Prot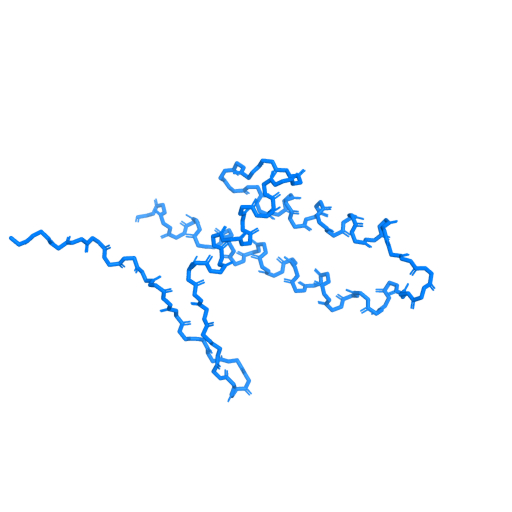ein AF-A0A563U6L1-F1 (afdb_monomer_lite)

Foldseek 3Di:
DDPDPPPPQWDWDADPNDTDIDGVVVVVVVVVVLVVQPNCDPLCLQVSLVSVVVVCVVPVPPVDDPVNCVVVSVVSNVVSVVSNVVSVVVPD

Structure (mmCIF, N/CA/C/O backbone):
data_AF-A0A563U6L1-F1
#
_entry.id   AF-A0A563U6L1-F1
#
loop_
_atom_site.group_PDB
_atom_site.id
_atom_site.type_symbol
_atom_site.label_atom_id
_atom_site.label_alt_id
_atom_site.label_comp_id
_atom_site.label_asym_id
_atom_site.label_entity_id
_atom_site.label_seq_id
_atom_site.pdbx_PDB_ins_code
_atom_site.Cartn_x
_atom_site.Cartn_y
_atom_site.Cartn_z
_atom_site.occupancy
_atom_site.B_iso_or_equiv
_atom_site.auth_seq_id
_atom_site.auth_comp_id
_atom_site.auth_asym_id
_atom_site.auth_atom_id
_atom_site.pdbx_PDB_model_num
ATOM 1 N N . MET A 1 1 ? -0.081 -10.424 -39.237 1.00 40.50 1 MET A N 1
ATOM 2 C CA . MET A 1 1 ? -0.988 -10.320 -38.078 1.00 40.50 1 MET A CA 1
ATOM 3 C C . MET A 1 1 ? -0.119 -10.508 -36.856 1.00 40.50 1 MET A C 1
ATOM 5 O O . MET A 1 1 ? 0.273 -11.629 -36.572 1.00 40.50 1 MET A O 1
ATOM 9 N N . SER A 1 2 ? 0.325 -9.402 -36.268 1.00 39.38 2 SER A N 1
ATOM 10 C CA . SER A 1 2 ? 1.210 -9.415 -35.106 1.00 39.38 2 SER A CA 1
ATOM 11 C C . SER A 1 2 ? 0.346 -9.645 -33.877 1.00 39.38 2 SER A C 1
ATOM 13 O O . SER A 1 2 ? -0.502 -8.816 -33.564 1.00 39.38 2 SER A O 1
ATOM 15 N N . SER A 1 3 ? 0.496 -10.799 -33.240 1.00 48.53 3 SER A N 1
ATOM 16 C CA . SER A 1 3 ? -0.105 -11.064 -31.940 1.00 48.53 3 SER A CA 1
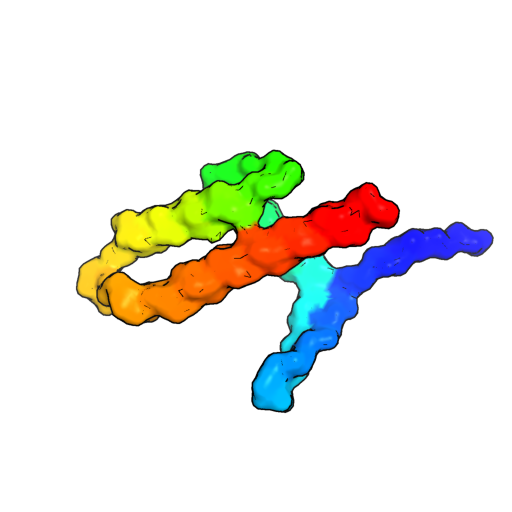ATOM 17 C C . SER A 1 3 ? 0.624 -10.193 -30.920 1.00 48.53 3 SER A C 1
ATOM 19 O O . SER A 1 3 ? 1.759 -10.494 -30.557 1.00 48.53 3 SER A O 1
ATOM 21 N N . GLU A 1 4 ? 0.014 -9.078 -30.520 1.00 47.56 4 GLU A N 1
ATOM 22 C CA . GLU A 1 4 ? 0.451 -8.340 -29.334 1.00 47.56 4 GLU A CA 1
ATOM 23 C C . GLU A 1 4 ? 0.474 -9.314 -28.144 1.00 47.56 4 GLU A C 1
ATOM 25 O O . GLU A 1 4 ? -0.461 -10.114 -28.003 1.00 47.56 4 GLU A O 1
ATOM 30 N N . PRO A 1 5 ? 1.533 -9.315 -27.313 1.00 48.84 5 PRO A N 1
ATOM 31 C CA . PRO A 1 5 ? 1.557 -10.134 -26.111 1.00 48.84 5 PRO A CA 1
ATOM 32 C C . PRO A 1 5 ? 0.339 -9.744 -25.273 1.00 48.84 5 PRO A C 1
ATOM 34 O O . PRO A 1 5 ? 0.155 -8.574 -24.945 1.00 48.84 5 PRO A O 1
ATOM 37 N N . GLY A 1 6 ? -0.542 -10.710 -25.014 1.00 50.03 6 GLY A N 1
ATOM 38 C CA . GLY A 1 6 ? -1.806 -10.479 -24.326 1.00 50.03 6 GLY A CA 1
ATOM 39 C C . GLY A 1 6 ? -1.560 -10.059 -22.884 1.00 50.03 6 GLY A C 1
ATOM 40 O O . GLY A 1 6 ? -1.545 -10.903 -21.993 1.00 50.03 6 GLY A O 1
ATOM 41 N N . ILE A 1 7 ? -1.361 -8.761 -22.651 1.00 60.12 7 ILE A N 1
ATOM 42 C CA . ILE A 1 7 ? -1.335 -8.187 -21.310 1.00 60.12 7 ILE A CA 1
ATOM 43 C C . ILE A 1 7 ? -2.725 -8.438 -20.728 1.00 60.12 7 ILE A C 1
ATOM 45 O O . ILE A 1 7 ? -3.727 -7.933 -21.242 1.00 60.12 7 ILE A O 1
ATOM 49 N N . LEU A 1 8 ? -2.800 -9.269 -19.688 1.00 58.22 8 LEU A N 1
ATOM 50 C CA . LEU A 1 8 ? -4.044 -9.542 -18.978 1.00 58.22 8 LEU A CA 1
ATOM 51 C C . LEU A 1 8 ? -4.600 -8.214 -18.452 1.00 58.22 8 LEU A C 1
ATOM 53 O O . LEU A 1 8 ? -4.071 -7.616 -17.517 1.00 58.22 8 LEU A O 1
ATOM 57 N N . LYS A 1 9 ? -5.663 -7.731 -19.098 1.00 71.38 9 LYS A N 1
ATOM 58 C CA . LYS A 1 9 ? -6.332 -6.467 -18.763 1.00 71.38 9 LYS A CA 1
ATOM 59 C C . LYS A 1 9 ? -7.074 -6.560 -17.426 1.00 71.38 9 LYS A C 1
ATOM 61 O O . LYS A 1 9 ? -7.190 -5.576 -16.704 1.00 71.38 9 LYS A O 1
ATOM 66 N N . SER A 1 10 ? -7.533 -7.765 -17.094 1.00 78.94 10 SER A N 1
ATOM 67 C CA . SER A 1 10 ? -8.248 -8.075 -15.861 1.00 78.94 10 SER A CA 1
ATOM 68 C C . SER A 1 10 ? -8.145 -9.562 -15.521 1.00 78.94 10 SER A C 1
ATOM 70 O O . SER A 1 10 ? -8.203 -10.404 -16.419 1.00 78.94 10 SER A O 1
ATOM 72 N N . MET A 1 11 ? -8.061 -9.885 -14.234 1.00 79.25 11 MET A N 1
ATOM 73 C CA . MET A 1 11 ? -8.121 -11.238 -13.682 1.00 79.25 11 MET A CA 1
ATOM 74 C C . MET A 1 11 ? -9.267 -11.320 -12.677 1.00 79.25 11 MET A C 1
ATOM 76 O O . MET A 1 11 ? -9.404 -10.449 -11.825 1.00 79.25 11 MET A O 1
ATOM 80 N N . ASN A 1 12 ? -10.063 -12.385 -12.742 1.00 84.31 12 ASN A N 1
ATOM 81 C CA . ASN A 1 12 ? -11.025 -12.683 -11.688 1.00 84.31 12 ASN A CA 1
ATOM 82 C C . ASN A 1 12 ? -10.367 -13.592 -10.649 1.00 84.31 12 ASN A C 1
ATOM 84 O O . ASN A 1 12 ? -9.846 -14.648 -11.003 1.00 84.31 12 ASN A O 1
ATOM 88 N N . ILE A 1 13 ? -10.414 -13.186 -9.385 1.00 79.88 13 ILE A N 1
ATOM 89 C CA . ILE A 1 13 ? -10.002 -14.000 -8.241 1.00 79.88 13 ILE A CA 1
ATOM 90 C C . ILE A 1 13 ? -11.226 -14.316 -7.388 1.00 79.88 13 ILE A C 1
ATOM 92 O O . ILE A 1 13 ? -12.102 -13.470 -7.205 1.00 79.88 13 ILE A O 1
ATOM 96 N N . GLU A 1 14 ? -11.300 -15.538 -6.871 1.00 84.50 14 GLU A N 1
ATOM 97 C CA . GLU A 1 14 ? -12.361 -15.944 -5.954 1.00 84.50 14 GLU A CA 1
ATOM 98 C C . GLU A 1 14 ? -11.803 -16.020 -4.533 1.00 84.50 14 GLU A C 1
ATOM 100 O O . GLU A 1 14 ? -10.857 -16.758 -4.261 1.00 84.50 14 GLU A O 1
ATOM 105 N N . VAL A 1 15 ? -12.382 -15.241 -3.622 1.00 74.69 15 VAL A N 1
ATOM 106 C CA . VAL A 1 15 ? -11.982 -15.205 -2.213 1.00 74.69 15 VAL A CA 1
ATOM 107 C C . VAL A 1 15 ? -13.230 -15.370 -1.362 1.00 74.69 15 VAL A C 1
ATOM 109 O O . VAL A 1 15 ? -14.157 -14.569 -1.446 1.00 74.69 15 VAL A O 1
ATOM 112 N N . ALA A 1 16 ? -13.264 -16.427 -0.547 1.00 83.00 16 ALA A N 1
ATOM 113 C CA . ALA A 1 16 ? -14.384 -16.741 0.346 1.00 83.00 16 ALA A CA 1
ATOM 114 C C . ALA A 1 16 ? -15.766 -16.788 -0.352 1.00 83.00 16 ALA A C 1
ATOM 116 O O . ALA A 1 16 ? -16.774 -16.413 0.244 1.00 83.00 16 ALA A O 1
ATOM 117 N N . GLY A 1 17 ? -15.812 -17.240 -1.612 1.00 82.75 17 GLY A N 1
ATOM 118 C CA . GLY A 1 17 ? -17.042 -17.327 -2.411 1.00 82.75 17 GLY A CA 1
ATOM 119 C C . GLY A 1 17 ? -17.464 -16.021 -3.093 1.00 82.75 17 GLY A C 1
ATOM 120 O O . GLY A 1 17 ? -18.541 -15.961 -3.681 1.00 82.75 17 GLY A O 1
ATOM 121 N N . TYR A 1 18 ? -16.634 -14.977 -3.028 1.00 82.25 18 TYR A N 1
ATOM 122 C CA . TYR A 1 18 ? -16.842 -13.722 -3.746 1.00 82.25 18 TYR A CA 1
ATOM 123 C C . TYR A 1 18 ? -15.872 -13.616 -4.920 1.00 82.25 18 TYR A C 1
ATOM 125 O O . TYR A 1 18 ? -14.671 -13.841 -4.765 1.00 82.25 18 TYR A O 1
ATOM 133 N N . THR A 1 19 ? -16.390 -13.239 -6.089 1.00 87.44 19 THR A N 1
ATOM 134 C CA . THR A 1 19 ? -15.576 -12.956 -7.274 1.00 87.44 19 THR A CA 1
ATOM 135 C C . THR A 1 19 ? -15.153 -11.493 -7.276 1.00 87.44 19 THR A C 1
ATOM 137 O O . THR A 1 19 ? -15.995 -10.598 -7.329 1.00 87.44 19 THR A O 1
ATOM 140 N N . TYR A 1 20 ? -13.845 -11.255 -7.262 1.00 79.25 20 TYR A N 1
ATOM 141 C CA . TYR A 1 20 ? -13.245 -9.936 -7.414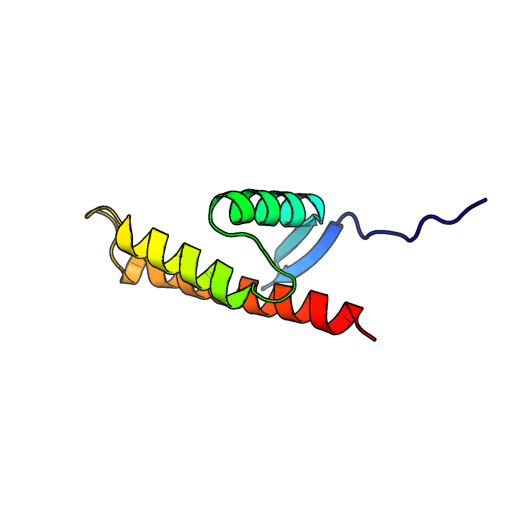 1.00 79.25 20 TYR A CA 1
ATOM 142 C C . TYR A 1 20 ? -12.581 -9.835 -8.780 1.00 79.25 20 TYR A C 1
ATOM 144 O O . TYR A 1 20 ? -11.784 -10.695 -9.150 1.00 79.25 20 TYR A O 1
ATOM 152 N N . THR A 1 21 ? -12.882 -8.769 -9.514 1.00 83.31 21 THR A N 1
ATOM 153 C CA . THR A 1 21 ? -12.176 -8.436 -10.751 1.00 83.31 21 THR A CA 1
ATOM 154 C C . THR A 1 21 ? -11.025 -7.500 -10.415 1.00 83.31 21 THR A C 1
ATOM 156 O O . THR A 1 21 ? -11.240 -6.377 -9.967 1.00 83.31 21 THR A O 1
ATOM 159 N N . VAL A 1 22 ? -9.803 -7.975 -10.620 1.00 78.44 22 VAL A N 1
ATOM 160 C CA . VAL A 1 22 ? -8.571 -7.204 -10.478 1.00 78.44 22 VAL A CA 1
ATOM 161 C C . VAL A 1 22 ? -8.168 -6.721 -11.863 1.00 78.44 22 VAL A C 1
ATOM 163 O O . VAL A 1 22 ? -7.781 -7.536 -12.703 1.00 78.44 22 VAL A O 1
ATOM 166 N N . ASN A 1 23 ? -8.265 -5.419 -12.130 1.00 81.69 23 ASN A N 1
ATOM 167 C CA . ASN A 1 23 ? -7.781 -4.852 -13.388 1.00 81.69 23 ASN A CA 1
ATOM 168 C C . ASN A 1 23 ? -6.305 -4.483 -13.256 1.00 81.69 23 ASN A C 1
ATOM 170 O O . ASN A 1 23 ? -5.888 -3.889 -12.262 1.00 81.69 23 ASN A O 1
ATOM 174 N N . SER A 1 24 ? -5.507 -4.794 -14.275 1.00 75.88 24 SER A N 1
ATOM 175 C CA . SER A 1 24 ? -4.095 -4.395 -14.287 1.00 75.88 24 SER A CA 1
ATOM 176 C C . SER A 1 24 ? -3.921 -2.875 -14.363 1.00 75.88 24 SER A C 1
ATOM 178 O O . SER A 1 24 ? -2.913 -2.369 -13.877 1.00 75.88 24 SER A O 1
ATOM 180 N N . SER A 1 25 ? -4.917 -2.144 -14.882 1.00 78.69 25 SER A N 1
ATOM 181 C CA . SER A 1 25 ? -4.970 -0.677 -14.809 1.00 78.69 25 SER A CA 1
ATOM 182 C C . SER A 1 25 ? -5.018 -0.172 -13.371 1.00 78.69 25 SER A C 1
ATOM 184 O O . SER A 1 25 ? -4.275 0.735 -13.030 1.00 78.69 25 SER A O 1
ATOM 186 N N . ASP A 1 26 ? -5.819 -0.805 -12.512 1.00 76.25 26 ASP A N 1
ATOM 187 C CA . ASP A 1 26 ? -6.004 -0.359 -11.127 1.00 76.25 26 ASP A CA 1
ATOM 188 C C . ASP A 1 26 ? -4.721 -0.587 -10.310 1.00 76.25 26 ASP A C 1
ATOM 190 O O . ASP A 1 26 ? -4.368 0.213 -9.445 1.00 76.25 26 ASP A O 1
ATOM 194 N N . ILE A 1 27 ? -3.985 -1.662 -10.621 1.00 75.25 27 ILE A N 1
ATOM 195 C CA . ILE A 1 27 ? -2.656 -1.923 -10.051 1.00 75.25 27 ILE A CA 1
ATOM 196 C C . ILE A 1 27 ? -1.648 -0.881 -10.546 1.00 75.25 27 ILE A C 1
ATOM 198 O O . ILE A 1 27 ? -0.879 -0.359 -9.743 1.00 75.25 27 ILE A O 1
ATOM 202 N N . ALA A 1 28 ? -1.639 -0.566 -11.845 1.00 77.19 28 ALA A N 1
ATOM 203 C CA . ALA A 1 28 ? -0.743 0.446 -12.400 1.00 77.19 28 ALA A CA 1
ATOM 204 C C . ALA A 1 28 ? -1.002 1.828 -11.778 1.00 77.19 28 ALA A C 1
ATOM 206 O O . ALA A 1 28 ? -0.061 2.469 -11.318 1.00 77.19 28 ALA A O 1
ATOM 207 N N . ASP A 1 29 ? -2.268 2.234 -11.672 1.00 80.94 29 ASP A N 1
ATOM 208 C CA . ASP A 1 29 ? -2.674 3.493 -11.044 1.00 80.94 29 ASP A CA 1
ATOM 209 C C . ASP A 1 29 ? -2.268 3.537 -9.563 1.00 80.94 29 ASP A C 1
ATOM 211 O O . ASP A 1 29 ? -1.741 4.547 -9.089 1.00 80.94 29 ASP A O 1
ATOM 215 N N . PHE A 1 30 ? -2.446 2.430 -8.831 1.00 78.38 30 PHE A N 1
ATOM 216 C CA . PHE A 1 30 ? -1.974 2.300 -7.452 1.00 78.38 30 PHE A CA 1
ATOM 217 C C . PHE A 1 30 ? -0.454 2.481 -7.346 1.00 78.38 30 PHE A C 1
ATOM 219 O O . PHE A 1 30 ? 0.014 3.225 -6.483 1.00 78.38 30 PHE A O 1
ATOM 226 N N . LEU A 1 31 ? 0.321 1.842 -8.225 1.00 77.94 31 LEU A N 1
ATOM 227 C 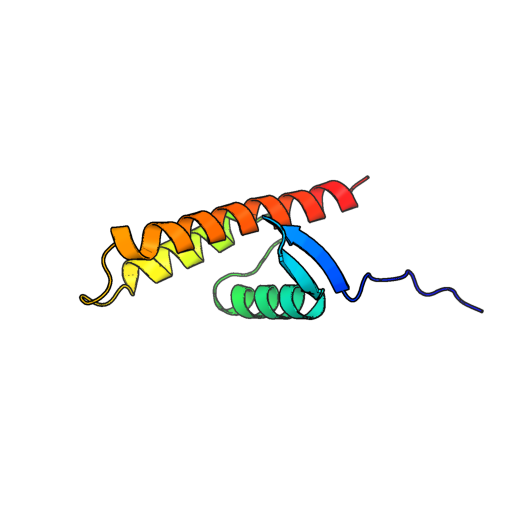CA . LEU A 1 31 ? 1.779 1.964 -8.239 1.00 77.94 31 LEU A CA 1
ATOM 228 C C . LEU A 1 31 ? 2.219 3.393 -8.580 1.00 77.94 31 LEU A C 1
ATOM 230 O O . LEU A 1 31 ? 3.077 3.939 -7.894 1.00 77.94 31 LEU A O 1
ATOM 234 N N . THR A 1 32 ? 1.587 4.045 -9.557 1.00 81.44 32 THR A N 1
ATOM 235 C CA . THR A 1 32 ? 1.848 5.459 -9.872 1.00 81.44 32 THR A CA 1
ATOM 236 C C . THR A 1 32 ? 1.531 6.375 -8.689 1.00 81.44 32 THR A C 1
ATOM 238 O O . THR A 1 32 ? 2.293 7.296 -8.398 1.00 81.44 32 THR A O 1
ATOM 241 N N . ALA A 1 33 ? 0.442 6.120 -7.960 1.00 78.62 33 ALA A N 1
ATOM 242 C CA . ALA A 1 33 ? 0.136 6.867 -6.743 1.00 78.62 33 ALA A CA 1
ATOM 243 C C . ALA A 1 33 ? 1.192 6.633 -5.648 1.00 78.62 33 ALA A C 1
ATOM 245 O O . ALA A 1 33 ? 1.552 7.566 -4.935 1.00 78.62 33 ALA A O 1
ATOM 246 N N . CYS A 1 34 ? 1.724 5.414 -5.535 1.00 76.44 34 CYS A N 1
ATOM 247 C CA . CYS A 1 34 ? 2.796 5.086 -4.597 1.00 76.44 34 CYS A CA 1
ATOM 248 C C . CYS A 1 34 ? 4.133 5.758 -4.967 1.00 76.44 34 CYS A C 1
ATOM 250 O O . CYS A 1 34 ? 4.851 6.200 -4.068 1.00 76.44 34 CYS A O 1
ATOM 252 N N . GLU A 1 35 ? 4.433 5.934 -6.260 1.00 77.25 35 GLU A N 1
ATOM 253 C CA . GLU A 1 35 ? 5.616 6.676 -6.728 1.00 77.25 35 GLU A CA 1
ATOM 254 C C . GLU A 1 35 ? 5.644 8.140 -6.267 1.00 77.25 35 GLU A C 1
ATOM 256 O O . GLU A 1 35 ? 6.724 8.717 -6.123 1.00 77.25 35 GLU A O 1
ATOM 261 N N . ALA A 1 36 ? 4.482 8.736 -5.972 1.00 75.19 36 ALA A N 1
ATOM 262 C CA . ALA A 1 36 ? 4.402 10.080 -5.398 1.00 75.19 36 ALA A CA 1
ATOM 263 C C . ALA A 1 36 ? 4.981 10.162 -3.973 1.00 75.19 36 ALA A C 1
ATOM 265 O O . ALA A 1 36 ? 5.370 11.244 -3.533 1.00 75.19 36 ALA A O 1
ATOM 266 N N . PHE A 1 37 ? 5.045 9.034 -3.260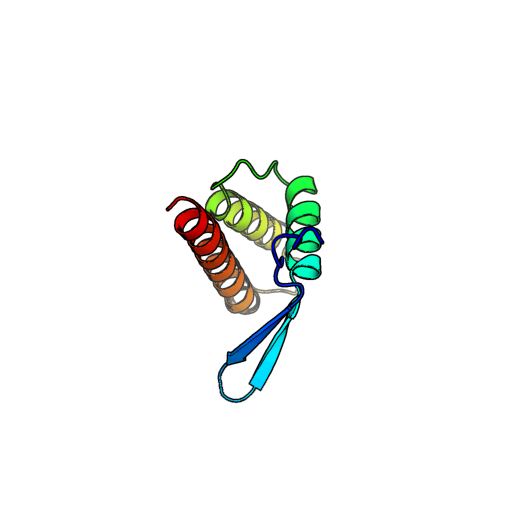 1.00 71.06 37 PHE A N 1
ATOM 267 C CA . PHE A 1 37 ? 5.601 8.943 -1.909 1.00 71.06 37 PHE A CA 1
ATOM 268 C C . PHE A 1 37 ? 7.048 8.442 -1.919 1.00 71.06 37 PHE A C 1
ATOM 270 O O . PHE A 1 37 ? 7.878 8.944 -1.162 1.00 71.06 37 PHE A O 1
ATOM 277 N N . MET A 1 38 ? 7.369 7.469 -2.776 1.00 72.31 38 MET A N 1
ATOM 278 C CA . MET A 1 38 ? 8.711 6.901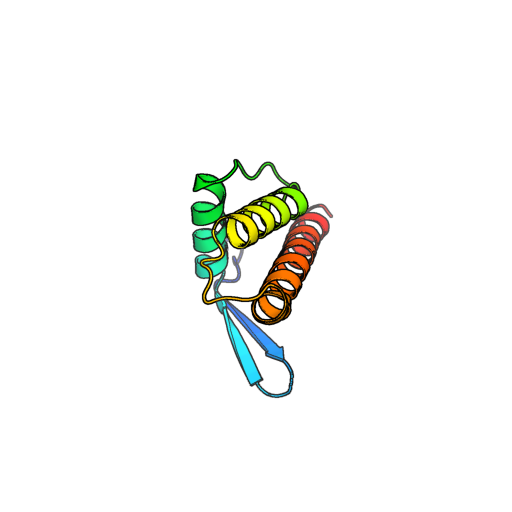 -2.911 1.00 72.31 38 MET A CA 1
ATOM 279 C C . MET A 1 38 ? 8.887 6.270 -4.294 1.00 72.31 38 MET A C 1
ATOM 281 O O . MET A 1 38 ? 8.016 5.540 -4.751 1.00 72.31 38 MET A O 1
ATOM 285 N N . ALA A 1 39 ? 10.041 6.485 -4.935 1.00 72.94 39 ALA A N 1
ATOM 286 C CA . ALA A 1 39 ? 10.359 5.837 -6.206 1.00 72.94 39 ALA A CA 1
ATOM 287 C C . ALA A 1 39 ? 10.338 4.307 -6.064 1.00 72.94 39 ALA A C 1
ATOM 289 O O . ALA A 1 39 ? 11.093 3.748 -5.271 1.00 72.94 39 ALA A O 1
ATOM 290 N N . ILE A 1 40 ? 9.522 3.629 -6.870 1.00 72.56 40 ILE A N 1
ATOM 291 C CA . ILE A 1 40 ? 9.409 2.171 -6.843 1.00 72.56 40 ILE A CA 1
ATOM 292 C C . ILE A 1 40 ? 10.510 1.602 -7.732 1.00 72.56 40 ILE A C 1
ATOM 294 O O . ILE A 1 40 ? 10.351 1.437 -8.941 1.00 72.56 40 ILE A O 1
ATOM 298 N N . ARG A 1 41 ? 11.678 1.326 -7.149 1.00 68.56 41 ARG A N 1
ATOM 299 C CA . ARG A 1 41 ? 12.744 0.620 -7.867 1.00 68.56 41 ARG A CA 1
ATOM 300 C C . ARG A 1 41 ? 12.486 -0.878 -7.753 1.00 68.56 41 ARG A C 1
ATOM 302 O O . ARG A 1 41 ? 12.200 -1.380 -6.671 1.00 68.56 41 ARG A O 1
ATOM 309 N N . GLY A 1 42 ? 12.507 -1.564 -8.898 1.00 59.62 42 GLY A N 1
ATOM 310 C CA . GLY A 1 42 ? 11.974 -2.919 -9.073 1.00 59.62 42 GLY A CA 1
ATOM 311 C C . GLY A 1 42 ? 12.416 -3.903 -7.990 1.00 59.62 42 GLY A C 1
ATOM 312 O O . GLY A 1 42 ? 13.543 -4.385 -8.057 1.00 59.62 42 GLY A O 1
ATOM 313 N N . ASN A 1 43 ? 11.489 -4.197 -7.063 1.00 62.03 43 ASN A N 1
ATOM 314 C CA . ASN A 1 43 ? 11.561 -5.091 -5.887 1.00 62.03 43 ASN A CA 1
ATOM 315 C C . ASN A 1 43 ? 11.569 -4.411 -4.507 1.00 62.03 43 ASN A C 1
ATOM 317 O O . ASN A 1 43 ? 11.621 -5.098 -3.492 1.00 62.03 43 ASN A O 1
ATOM 321 N N . GLU A 1 44 ? 11.424 -3.089 -4.425 1.00 77.25 44 GLU A N 1
ATOM 322 C CA . GLU A 1 44 ? 11.282 -2.384 -3.141 1.00 77.25 44 GLU A CA 1
ATOM 323 C C . GLU A 1 44 ? 9.813 -2.278 -2.666 1.00 77.25 44 GLU A C 1
ATOM 325 O O . GLU A 1 44 ? 9.460 -1.374 -1.909 1.00 77.25 44 GLU A O 1
ATOM 330 N N . PHE A 1 45 ? 8.928 -3.206 -3.065 1.00 81.31 45 PHE A N 1
ATOM 331 C CA . PHE A 1 45 ? 7.504 -3.174 -2.679 1.00 81.31 45 PHE A CA 1
ATOM 332 C C . PHE A 1 45 ? 7.283 -3.339 -1.167 1.00 81.31 45 PHE A C 1
ATOM 334 O O . PHE A 1 45 ? 6.339 -2.777 -0.610 1.00 81.31 45 PHE A O 1
ATOM 341 N N . GLU A 1 46 ? 8.164 -4.063 -0.475 1.00 80.31 46 GLU A N 1
ATOM 342 C CA . GLU A 1 46 ? 8.151 -4.136 0.993 1.00 80.31 46 GLU A CA 1
ATOM 343 C C . GLU A 1 46 ? 8.465 -2.779 1.632 1.00 80.31 46 GLU A C 1
ATOM 345 O O . GLU A 1 46 ? 7.779 -2.362 2.563 1.00 80.31 46 GLU A O 1
ATOM 350 N N . ILE A 1 47 ? 9.449 -2.054 1.095 1.00 82.38 47 ILE A N 1
ATOM 351 C CA . ILE A 1 47 ? 9.831 -0.723 1.586 1.00 82.38 47 ILE A CA 1
ATOM 352 C C . ILE A 1 47 ? 8.709 0.281 1.299 1.00 82.38 47 ILE A C 1
ATOM 354 O O . ILE A 1 47 ? 8.344 1.075 2.167 1.00 82.38 47 ILE A O 1
ATOM 358 N N . MET A 1 48 ? 8.104 0.203 0.113 1.00 84.88 48 MET A N 1
ATOM 359 C CA . MET A 1 48 ? 6.948 1.013 -0.268 1.00 84.88 48 MET A CA 1
ATOM 360 C C . MET A 1 48 ? 5.774 0.797 0.698 1.00 84.88 48 MET A C 1
ATOM 362 O O . MET A 1 48 ? 5.222 1.754 1.241 1.00 84.88 48 MET A O 1
ATOM 366 N N . THR A 1 49 ? 5.403 -0.460 0.952 1.00 84.50 49 THR A N 1
ATOM 367 C CA . THR A 1 49 ? 4.281 -0.783 1.846 1.00 84.50 49 THR A CA 1
ATOM 368 C C . THR A 1 49 ? 4.588 -0.444 3.309 1.00 84.50 49 THR A C 1
ATOM 370 O O . THR A 1 49 ? 3.699 0.032 4.017 1.00 84.50 49 THR A O 1
ATOM 373 N N . GLN A 1 50 ? 5.837 -0.568 3.766 1.00 82.81 50 GLN A N 1
ATOM 374 C CA . GLN A 1 50 ? 6.235 -0.036 5.074 1.00 82.81 50 GLN A CA 1
ATOM 375 C C . GLN A 1 50 ? 6.114 1.487 5.150 1.00 82.81 50 GLN A C 1
ATOM 377 O O . GLN A 1 50 ? 5.486 1.992 6.071 1.00 82.81 50 GLN A O 1
ATOM 382 N N . THR A 1 51 ? 6.611 2.220 4.155 1.00 84.56 51 THR A N 1
ATOM 383 C CA . THR A 1 51 ? 6.552 3.693 4.143 1.00 84.56 51 THR A CA 1
ATOM 384 C C . THR A 1 51 ? 5.108 4.202 4.200 1.00 84.56 51 THR A C 1
ATOM 386 O O . THR A 1 51 ? 4.789 5.137 4.938 1.00 84.56 51 THR A O 1
ATOM 389 N N . ILE A 1 52 ? 4.203 3.561 3.455 1.00 82.81 52 ILE A N 1
ATOM 390 C CA . ILE A 1 52 ? 2.767 3.866 3.495 1.00 82.81 52 ILE A CA 1
ATOM 391 C C . ILE A 1 52 ? 2.180 3.524 4.873 1.00 82.81 52 ILE A C 1
ATOM 393 O O . ILE A 1 52 ? 1.386 4.295 5.406 1.00 82.81 52 ILE A O 1
ATOM 397 N N . THR A 1 53 ? 2.579 2.395 5.467 1.00 85.50 53 THR A N 1
ATOM 398 C CA . THR A 1 53 ? 2.155 1.990 6.817 1.00 85.50 53 THR A CA 1
ATOM 399 C C . THR A 1 53 ? 2.559 3.022 7.864 1.00 85.50 53 THR A C 1
ATOM 401 O O . THR A 1 53 ? 1.703 3.470 8.627 1.00 85.50 53 THR A O 1
ATOM 404 N N . ASP A 1 54 ? 3.823 3.440 7.863 1.00 84.62 54 ASP A N 1
ATOM 405 C CA . ASP A 1 54 ? 4.352 4.428 8.801 1.00 84.62 54 ASP A CA 1
ATOM 406 C C . ASP A 1 54 ? 3.635 5.768 8.626 1.00 84.62 54 ASP A C 1
ATOM 408 O O . ASP A 1 54 ? 3.154 6.349 9.593 1.00 84.62 54 ASP A O 1
ATOM 412 N N . THR A 1 55 ? 3.412 6.192 7.379 1.00 82.94 55 THR A N 1
ATOM 413 C CA . THR A 1 55 ? 2.653 7.413 7.076 1.00 82.94 55 THR A CA 1
ATOM 414 C C . THR A 1 55 ? 1.216 7.344 7.603 1.00 82.94 55 THR A C 1
ATOM 416 O O . THR A 1 55 ? 0.709 8.330 8.137 1.00 82.94 55 THR A O 1
ATOM 419 N N . ILE A 1 56 ? 0.541 6.196 7.474 1.00 82.75 56 ILE A N 1
ATOM 420 C CA . ILE A 1 56 ? -0.817 5.998 8.003 1.00 82.75 56 ILE A CA 1
ATOM 421 C C . ILE A 1 56 ? -0.819 6.064 9.532 1.00 82.75 56 ILE A C 1
ATOM 423 O O . ILE A 1 56 ? -1.733 6.658 10.100 1.00 82.75 56 ILE A O 1
ATOM 427 N N . ILE A 1 57 ? 0.176 5.467 10.193 1.00 84.38 57 ILE A N 1
ATOM 428 C CA . ILE A 1 57 ? 0.311 5.496 11.655 1.00 84.38 57 ILE A CA 1
ATOM 429 C C . ILE A 1 57 ? 0.575 6.929 12.133 1.00 84.38 57 ILE A C 1
ATOM 431 O O . ILE A 1 57 ? -0.112 7.398 13.039 1.00 84.38 57 ILE A O 1
ATOM 435 N N . ASP A 1 58 ? 1.496 7.640 11.486 1.00 83.69 58 ASP A N 1
ATOM 436 C CA . ASP A 1 58 ? 1.895 9.002 11.852 1.00 83.69 58 ASP A CA 1
ATOM 437 C C . ASP A 1 58 ? 0.776 10.027 11.621 1.00 83.69 58 ASP A C 1
ATOM 439 O O . ASP A 1 58 ? 0.635 10.987 12.377 1.00 83.69 58 ASP A O 1
ATOM 443 N N . ASN A 1 59 ? -0.056 9.817 10.594 1.00 80.88 59 ASN A N 1
ATOM 444 C CA . ASN A 1 59 ? -1.200 10.679 10.275 1.00 80.88 59 ASN A CA 1
ATOM 445 C C . ASN A 1 59 ? -2.525 10.148 10.840 1.00 80.88 59 ASN A C 1
ATOM 447 O O . ASN A 1 59 ? -3.602 10.660 10.509 1.00 80.88 59 ASN A O 1
ATOM 451 N N . CYS A 1 60 ? -2.474 9.121 11.689 1.00 79.50 60 CYS A N 1
ATOM 452 C CA . CYS A 1 60 ? -3.643 8.554 12.332 1.00 79.50 60 CYS A CA 1
ATOM 453 C C . CYS A 1 60 ? -4.226 9.577 13.315 1.00 79.50 60 CYS A C 1
ATOM 455 O O . CYS A 1 60 ? -3.811 9.670 14.465 1.00 79.50 60 CYS A O 1
ATOM 457 N N . SER A 1 61 ? -5.199 10.363 12.851 1.00 70.88 61 SER A N 1
ATOM 458 C CA . SER A 1 61 ? -5.940 11.294 13.707 1.00 70.88 61 SER A CA 1
ATOM 459 C C . SER A 1 61 ? -6.547 10.573 14.915 1.00 70.88 61 SER A C 1
ATOM 461 O O . SER A 1 61 ? -6.985 9.431 14.784 1.00 70.88 61 SER A O 1
ATOM 463 N N . ASP A 1 62 ? -6.665 11.268 16.048 1.00 67.81 62 ASP A N 1
ATOM 464 C CA . ASP A 1 62 ? -7.070 10.765 17.376 1.00 67.81 62 ASP A CA 1
ATOM 465 C C . ASP A 1 62 ? -8.375 9.933 17.420 1.00 67.81 62 ASP A C 1
ATOM 467 O O . ASP A 1 62 ? -8.699 9.304 18.427 1.00 67.81 62 ASP A O 1
ATOM 471 N N . LYS A 1 63 ? -9.161 9.944 16.337 1.00 70.06 63 LYS A N 1
ATOM 472 C CA . LYS A 1 63 ? -10.397 9.167 16.164 1.00 70.06 63 LYS A CA 1
ATOM 473 C C . LYS A 1 63 ? -10.161 7.722 15.719 1.00 70.06 63 LYS A C 1
ATOM 475 O O . LYS A 1 63 ? -11.058 6.895 15.872 1.00 70.06 63 LYS A O 1
ATOM 480 N N . LEU A 1 64 ? -9.003 7.428 15.139 1.00 74.00 64 LEU A N 1
ATOM 481 C CA . LEU A 1 64 ? -8.605 6.096 14.706 1.00 74.00 64 LEU A CA 1
ATOM 482 C C . LEU A 1 64 ? -7.621 5.533 15.730 1.00 74.00 64 LEU A C 1
ATOM 484 O O . LEU A 1 64 ? -6.668 6.188 16.140 1.00 74.00 64 LEU A O 1
ATOM 488 N N . THR A 1 65 ? -7.872 4.306 16.174 1.00 78.88 65 THR A N 1
ATOM 489 C CA . THR A 1 65 ? -6.948 3.581 17.049 1.00 78.88 65 THR A CA 1
ATOM 490 C C . THR A 1 65 ? -6.060 2.671 16.208 1.00 78.88 65 THR A C 1
ATOM 492 O O . THR A 1 65 ? -6.485 2.168 15.166 1.00 78.88 65 THR A O 1
ATOM 495 N N . LEU A 1 66 ? -4.850 2.375 16.682 1.00 78.31 66 LEU A N 1
ATOM 496 C CA . LEU A 1 66 ? -3.976 1.369 16.059 1.00 78.31 66 LEU A CA 1
ATOM 497 C C . LEU A 1 66 ? -4.688 0.021 15.846 1.00 78.31 66 LEU A C 1
ATOM 499 O O . LEU A 1 66 ? -4.507 -0.624 14.817 1.00 78.31 66 LEU A O 1
ATOM 503 N N . GLU A 1 67 ? -5.554 -0.381 16.780 1.00 82.12 67 GLU A N 1
ATOM 504 C CA . GLU A 1 67 ? -6.369 -1.595 16.651 1.00 82.12 67 GLU A CA 1
ATOM 505 C C . GLU A 1 67 ? -7.349 -1.518 15.472 1.00 82.12 67 GLU A C 1
ATOM 507 O O . GLU A 1 67 ? -7.546 -2.511 14.773 1.00 82.12 67 GLU A O 1
ATOM 512 N N . SER A 1 68 ? -7.913 -0.338 15.196 1.00 82.50 68 SER A N 1
ATOM 513 C CA . SER A 1 68 ? -8.809 -0.128 14.052 1.00 82.50 68 SER A CA 1
ATOM 514 C C . SER A 1 68 ? -8.097 -0.113 12.694 1.00 82.50 68 SER A C 1
ATOM 516 O O . SER A 1 68 ? -8.729 -0.438 11.693 1.00 82.50 68 SER A O 1
ATOM 518 N N . LEU A 1 69 ? -6.800 0.222 12.670 1.00 84.12 69 LEU A N 1
ATOM 519 C CA . LEU A 1 69 ? -5.950 0.234 11.470 1.00 84.12 69 LEU A CA 1
ATOM 520 C C . LEU A 1 69 ? -5.268 -1.112 11.193 1.00 84.12 69 LEU A C 1
ATOM 522 O O . LEU A 1 69 ? -4.816 -1.383 10.080 1.00 84.12 69 LEU A O 1
ATOM 526 N N . ARG A 1 70 ? -5.178 -1.977 12.206 1.00 82.56 70 ARG A N 1
ATOM 527 C CA . ARG A 1 70 ? -4.483 -3.266 12.134 1.00 82.56 70 ARG A CA 1
ATOM 528 C C . ARG A 1 70 ? -4.900 -4.136 10.936 1.00 82.56 70 ARG A C 1
ATOM 530 O O . ARG A 1 70 ? -4.008 -4.748 10.344 1.00 82.56 70 ARG A O 1
ATOM 537 N N . PRO A 1 71 ? -6.190 -4.237 10.553 1.00 83.12 71 PRO A N 1
ATOM 538 C CA . PRO A 1 71 ? -6.593 -4.985 9.361 1.00 83.12 71 PRO A CA 1
ATOM 539 C C . PRO A 1 71 ? -6.019 -4.409 8.059 1.00 83.12 71 PRO A C 1
ATOM 541 O O . PRO A 1 71 ? -5.527 -5.163 7.224 1.00 83.12 71 PRO A O 1
ATOM 544 N N . GLN A 1 72 ? -6.037 -3.085 7.904 1.00 82.44 72 GLN A N 1
ATOM 545 C CA . GLN A 1 72 ? -5.569 -2.378 6.713 1.00 82.44 72 GLN A CA 1
ATOM 546 C C . GLN A 1 72 ? -4.049 -2.489 6.583 1.00 82.44 72 GLN A C 1
ATOM 548 O O . GLN A 1 72 ? -3.551 -2.774 5.500 1.00 82.44 72 GLN A O 1
ATOM 553 N N . LEU A 1 73 ? -3.318 -2.363 7.695 1.00 84.88 73 LEU A N 1
ATOM 554 C CA . LEU A 1 73 ? -1.863 -2.538 7.713 1.00 84.88 73 LEU A CA 1
ATOM 555 C C . LEU A 1 73 ? -1.452 -3.972 7.349 1.00 84.88 73 LEU A C 1
ATOM 557 O O . LEU A 1 73 ? -0.511 -4.180 6.585 1.00 84.88 73 LEU A O 1
ATOM 561 N N . LYS A 1 74 ? -2.188 -4.978 7.846 1.00 83.88 74 LYS A N 1
ATOM 562 C CA . LYS A 1 74 ? -1.977 -6.376 7.440 1.00 83.88 74 LYS A CA 1
ATOM 563 C C . LYS A 1 74 ? -2.218 -6.557 5.947 1.00 83.88 74 LYS A C 1
ATOM 565 O O . LYS A 1 74 ? -1.376 -7.146 5.284 1.00 83.88 74 LYS A O 1
ATOM 570 N N . PHE A 1 75 ? -3.327 -6.034 5.427 1.00 84.56 75 PHE A N 1
ATOM 571 C CA . PHE A 1 75 ? -3.636 -6.108 4.000 1.00 84.56 75 PHE A CA 1
ATOM 572 C C . PHE A 1 75 ? -2.526 -5.489 3.147 1.00 84.56 75 PHE A C 1
ATOM 574 O O . PHE A 1 75 ? -2.063 -6.113 2.197 1.00 84.56 75 PHE A O 1
ATOM 581 N N . LEU A 1 76 ? -2.048 -4.304 3.527 1.00 83.31 76 LEU A N 1
ATOM 582 C CA . LEU A 1 76 ? -0.999 -3.599 2.802 1.00 83.31 76 LEU A CA 1
ATOM 583 C C . LEU A 1 76 ? 0.305 -4.414 2.724 1.00 83.31 76 LEU A C 1
ATOM 585 O O . LEU A 1 76 ? 0.946 -4.463 1.678 1.00 83.31 76 LEU A O 1
ATOM 589 N N . ARG A 1 77 ? 0.659 -5.121 3.802 1.00 84.56 77 ARG A N 1
ATOM 590 C CA . ARG A 1 77 ? 1.801 -6.044 3.816 1.00 84.56 77 ARG A CA 1
ATOM 591 C C . ARG A 1 77 ? 1.604 -7.232 2.869 1.00 84.56 77 ARG A C 1
ATOM 593 O O . ARG A 1 77 ? 2.523 -7.577 2.132 1.00 84.56 77 ARG A O 1
ATOM 600 N N . GLU A 1 78 ? 0.420 -7.844 2.859 1.00 84.31 78 GLU A N 1
ATOM 601 C CA . GLU A 1 78 ? 0.123 -8.953 1.938 1.00 84.31 78 GLU A CA 1
ATOM 602 C C . GLU A 1 78 ? 0.154 -8.500 0.466 1.00 84.31 78 GLU A C 1
ATOM 604 O O . GLU A 1 78 ? 0.623 -9.241 -0.397 1.00 84.31 78 GLU A O 1
ATOM 609 N N . VAL A 1 79 ? -0.260 -7.260 0.173 1.00 82.38 79 VAL A N 1
ATOM 610 C CA . VAL A 1 79 ? -0.105 -6.649 -1.160 1.00 82.38 79 VAL A CA 1
ATOM 611 C C . VAL A 1 79 ? 1.371 -6.540 -1.547 1.00 82.38 79 VAL A C 1
ATOM 613 O O . VAL A 1 79 ? 1.725 -6.879 -2.675 1.00 82.38 79 VAL A O 1
ATOM 616 N N . GLY A 1 80 ? 2.246 -6.137 -0.621 1.00 81.69 80 GLY A N 1
ATOM 617 C CA . GLY A 1 80 ? 3.694 -6.107 -0.852 1.00 81.69 80 GLY A CA 1
ATOM 618 C C . GLY A 1 80 ? 4.253 -7.475 -1.260 1.00 81.69 80 GLY A C 1
ATOM 619 O O . GLY A 1 80 ? 4.969 -7.577 -2.258 1.00 81.69 80 GLY A O 1
ATOM 620 N N . TYR A 1 81 ? 3.861 -8.541 -0.552 1.00 82.88 81 TYR A N 1
ATOM 621 C CA . TYR A 1 81 ? 4.260 -9.911 -0.894 1.00 82.88 81 TYR A CA 1
ATOM 622 C C . TYR A 1 81 ? 3.727 -10.367 -2.254 1.00 82.88 81 TYR A C 1
ATOM 624 O O . TYR A 1 81 ? 4.460 -10.985 -3.026 1.00 82.88 81 TYR A O 1
ATOM 632 N N . LEU A 1 82 ? 2.473 -10.040 -2.571 1.00 80.62 82 LEU A N 1
ATOM 633 C CA . LEU A 1 82 ? 1.865 -10.377 -3.856 1.00 80.62 82 LEU A CA 1
ATOM 634 C C . LEU A 1 82 ? 2.608 -9.712 -5.027 1.00 80.62 82 LEU A C 1
ATOM 636 O O . LEU A 1 82 ? 2.928 -10.378 -6.011 1.00 80.62 82 LEU A O 1
ATOM 640 N N . LEU A 1 83 ? 2.925 -8.419 -4.905 1.00 78.12 83 LEU A N 1
ATOM 641 C CA . LEU A 1 83 ? 3.661 -7.665 -5.925 1.00 78.12 83 LEU A CA 1
ATOM 642 C C . LEU A 1 83 ? 5.084 -8.213 -6.124 1.00 78.12 83 LEU A C 1
ATOM 644 O O . LEU A 1 83 ? 5.511 -8.405 -7.263 1.00 78.12 83 LEU A O 1
ATOM 648 N N . ASN A 1 84 ? 5.782 -8.555 -5.034 1.00 78.12 84 ASN A N 1
ATOM 649 C CA . ASN A 1 84 ? 7.080 -9.240 -5.095 1.00 78.12 84 ASN A CA 1
ATOM 650 C C . ASN A 1 84 ? 6.988 -10.597 -5.811 1.00 78.12 84 ASN A C 1
ATOM 652 O O . ASN A 1 84 ? 7.862 -10.939 -6.612 1.00 78.12 84 ASN A O 1
ATOM 656 N N . GLY A 1 85 ? 5.924 -11.363 -5.554 1.00 74.88 85 GLY A N 1
ATOM 657 C CA . GLY A 1 85 ? 5.667 -12.638 -6.221 1.00 74.88 85 GLY A CA 1
ATOM 658 C C . GLY A 1 85 ? 5.446 -12.488 -7.728 1.00 74.88 85 GLY A C 1
ATOM 659 O O . GLY A 1 85 ? 5.952 -13.298 -8.503 1.00 74.88 85 GLY A O 1
ATOM 660 N N . PHE A 1 86 ? 4.754 -11.433 -8.166 1.00 72.31 86 PHE A N 1
ATOM 661 C CA . PHE A 1 86 ? 4.572 -11.164 -9.594 1.00 72.31 86 PHE A CA 1
ATOM 662 C C . PHE A 1 86 ? 5.878 -10.817 -10.306 1.00 72.31 86 PHE A C 1
ATOM 664 O O . PHE A 1 86 ? 6.111 -11.340 -11.392 1.00 72.31 86 PHE A O 1
ATOM 671 N N . VAL A 1 87 ? 6.742 -9.988 -9.713 1.00 69.44 87 VAL A N 1
ATOM 672 C CA . VAL A 1 87 ? 8.027 -9.646 -10.348 1.00 69.44 87 VAL A CA 1
ATOM 673 C C . VAL A 1 87 ? 8.980 -10.837 -10.355 1.00 69.44 87 VAL A C 1
ATOM 675 O O . VAL A 1 87 ? 9.641 -11.083 -11.362 1.00 69.44 87 VAL A O 1
ATOM 678 N N . SER A 1 88 ? 8.996 -11.624 -9.279 1.00 67.31 88 SER A N 1
ATOM 679 C CA . SER A 1 88 ? 9.835 -12.824 -9.186 1.00 67.31 88 SER A CA 1
ATOM 680 C C . SER A 1 88 ? 9.452 -13.882 -10.232 1.00 67.31 88 SER A C 1
ATOM 682 O O . SER A 1 88 ? 10.333 -14.497 -10.818 1.00 67.31 88 SER A O 1
ATOM 684 N N . ASN A 1 89 ? 8.157 -14.035 -10.538 1.00 59.81 89 ASN A N 1
ATOM 685 C CA . ASN A 1 89 ? 7.658 -14.974 -11.554 1.00 59.81 89 ASN A CA 1
ATOM 686 C C . ASN A 1 89 ? 7.758 -14.467 -13.009 1.00 59.81 89 ASN A C 1
ATOM 688 O O . ASN A 1 89 ? 7.460 -15.225 -13.926 1.00 59.81 89 ASN A O 1
ATOM 692 N N . MET A 1 90 ? 8.134 -13.205 -13.248 1.00 54.09 90 MET A N 1
ATOM 693 C CA . MET A 1 90 ? 8.399 -12.678 -14.602 1.00 54.09 90 MET A CA 1
ATOM 694 C C . MET A 1 90 ? 9.888 -12.737 -14.988 1.00 54.09 90 MET A C 1
ATOM 696 O O . MET A 1 90 ? 10.248 -12.314 -16.085 1.00 54.09 90 MET A O 1
ATOM 700 N N . GLY A 1 91 ? 10.752 -13.220 -14.086 1.00 49.72 91 GLY A N 1
ATOM 701 C CA . GLY A 1 91 ? 12.197 -13.351 -14.292 1.00 49.72 91 GLY A CA 1
ATOM 702 C C . GLY A 1 91 ? 12.681 -14.729 -14.764 1.00 49.72 91 GLY A C 1
ATOM 703 O O . GLY A 1 91 ? 13.893 -14.895 -14.897 1.00 49.72 91 GLY A O 1
ATOM 704 N N . GLU A 1 92 ? 11.780 -15.691 -15.004 1.00 42.62 92 GLU A N 1
ATOM 705 C CA . GLU A 1 92 ? 12.082 -17.029 -15.557 1.00 42.62 92 GLU A CA 1
ATOM 706 C C . GLU A 1 92 ? 11.618 -17.188 -17.013 1.00 42.62 92 GLU A C 1
ATOM 708 O O . GLU A 1 92 ? 10.489 -16.749 -17.339 1.00 42.62 92 GLU A O 1
#

Secondary structure (DSSP, 8-state):
--------SEEEEEETTEEEEEEHHHHHHHHHHHHTTS---TT-HHHHHHHHHHHHHHT--TTS-HHHHHHHHHHHHHHHHHHHHHHHTT--

Sequence (92 aa):
MSSEPGILKSMNIEVAGYTYTVNSSDIADFLTACEAFMAIRGNEFEIMTQTITDTIIDNCSDKLTLESLRPQLKFLREVGYLLNGFVSNMGE

Radius of gyration: 15.97 Å; chains: 1; bounding box: 30×29×56 Å

Organism: NCBI:txid2599294

pLDDT: mean 75.15, std 11.33, range [39.38, 87.44]